Protein AF-A0A511QCY8-F1 (afdb_monomer)

InterPro domains:
  IPR000620 EamA domain [PF00892] (11-144)
  IPR037185 Multidrug transporter EmrE superfamily [SSF103481] (46-148)
  IPR050638 Amino Acid and Vitamin Transporters [PTHR32322] (17-144)

Organism: NCBI:txid1219064

pLDDT: mean 83.6, std 11.9, range [34.78, 96.88]

Structure (mmCIF, N/CA/C/O backbone):
data_AF-A0A511QCY8-F1
#
_entry.id   AF-A0A511QCY8-F1
#
loop_
_atom_site.group_PDB
_atom_site.id
_atom_site.type_symbol
_atom_site.label_atom_id
_atom_site.label_alt_id
_atom_site.label_comp_id
_atom_site.label_asym_id
_atom_site.label_entity_id
_atom_site.label_seq_id
_atom_site.pdbx_PDB_ins_code
_atom_site.Cartn_x
_atom_site.Cartn_y
_atom_site.Cartn_z
_atom_site.occupancy
_atom_site.B_iso_or_equiv
_atom_site.auth_seq_id
_atom_site.auth_comp_id
_atom_site.auth_asym_id
_atom_site.auth_atom_id
_atom_site.pdbx_PDB_model_num
ATOM 1 N N . MET A 1 1 ? 18.782 -10.729 -6.529 1.00 34.78 1 MET A N 1
ATOM 2 C CA . MET A 1 1 ? 18.493 -9.285 -6.360 1.00 34.78 1 MET A CA 1
ATOM 3 C C . MET A 1 1 ? 19.403 -8.678 -5.293 1.00 34.78 1 MET A C 1
ATOM 5 O O . MET A 1 1 ? 19.320 -9.094 -4.144 1.00 34.78 1 MET A O 1
ATOM 9 N N . LYS A 1 2 ? 20.276 -7.719 -5.637 1.00 35.69 2 LYS A N 1
ATOM 10 C CA . LYS A 1 2 ? 20.914 -6.843 -4.636 1.00 35.69 2 LYS A CA 1
ATOM 11 C C . LYS A 1 2 ? 19.905 -5.747 -4.274 1.00 35.69 2 LYS A C 1
ATOM 13 O O . LYS A 1 2 ? 19.825 -4.739 -4.964 1.00 35.69 2 LYS A O 1
ATOM 18 N N . LEU A 1 3 ? 19.103 -5.964 -3.232 1.00 43.47 3 LEU A N 1
ATOM 19 C CA . LEU A 1 3 ? 18.315 -4.896 -2.611 1.00 43.47 3 LEU A CA 1
ATOM 20 C C . LEU A 1 3 ? 19.270 -4.004 -1.802 1.00 43.47 3 LEU A C 1
ATOM 22 O O . LEU A 1 3 ? 19.439 -4.195 -0.603 1.00 43.47 3 LEU A O 1
ATOM 26 N N . GLY A 1 4 ? 19.965 -3.081 -2.464 1.00 50.56 4 GLY A N 1
ATOM 27 C CA . GLY A 1 4 ? 20.862 -2.148 -1.785 1.00 50.56 4 GLY A CA 1
ATOM 28 C C . GLY A 1 4 ? 21.384 -1.074 -2.727 1.00 50.56 4 GLY A C 1
ATOM 29 O O . GLY A 1 4 ? 22.266 -1.348 -3.536 1.00 50.56 4 GLY A O 1
ATOM 30 N N . GLY A 1 5 ? 20.824 0.134 -2.624 1.00 62.09 5 GLY A N 1
ATOM 31 C CA . GLY A 1 5 ? 21.392 1.338 -3.234 1.00 62.09 5 GLY A CA 1
ATOM 32 C C . GLY A 1 5 ? 22.543 1.898 -2.393 1.00 62.09 5 GLY A C 1
ATOM 33 O O . GLY A 1 5 ? 22.677 1.558 -1.217 1.00 62.09 5 GLY A O 1
ATOM 34 N N . GLU A 1 6 ? 23.351 2.783 -2.979 1.00 68.69 6 GLU A N 1
ATOM 35 C CA . GLU A 1 6 ? 24.560 3.350 -2.351 1.00 68.69 6 GLU A CA 1
ATOM 36 C C . GLU A 1 6 ? 24.292 4.073 -1.015 1.00 68.69 6 GLU A C 1
ATOM 38 O O . GLU A 1 6 ? 25.179 4.155 -0.171 1.00 68.69 6 GLU A O 1
ATOM 43 N N . ASN A 1 7 ? 23.054 4.524 -0.770 1.00 81.06 7 ASN A N 1
ATOM 44 C CA . ASN A 1 7 ? 22.672 5.303 0.412 1.00 81.06 7 ASN A CA 1
ATOM 45 C C . ASN A 1 7 ? 21.650 4.579 1.306 1.00 81.06 7 ASN A C 1
ATOM 47 O O .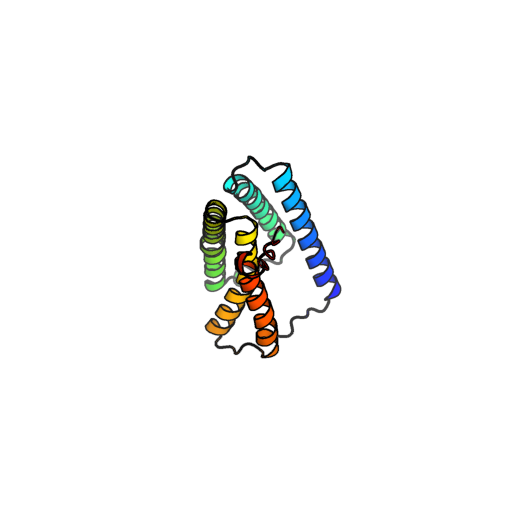 ASN A 1 7 ? 20.533 5.056 1.519 1.00 81.06 7 ASN A O 1
ATOM 51 N N . TYR A 1 8 ? 22.038 3.431 1.869 1.00 84.75 8 TYR A N 1
ATOM 52 C CA . TYR A 1 8 ? 21.193 2.640 2.780 1.00 84.75 8 TYR A CA 1
ATOM 53 C C . TYR A 1 8 ? 20.644 3.456 3.964 1.00 84.75 8 TYR A C 1
ATOM 55 O O . TYR A 1 8 ? 19.483 3.307 4.352 1.00 84.75 8 TYR A O 1
ATOM 63 N N . LEU A 1 9 ? 21.463 4.353 4.522 1.00 88.06 9 LEU A N 1
ATOM 64 C CA . LEU A 1 9 ? 21.072 5.195 5.652 1.00 88.06 9 LEU A CA 1
ATOM 65 C C . LEU A 1 9 ? 19.961 6.180 5.269 1.00 88.06 9 LEU A C 1
ATOM 67 O O . LEU A 1 9 ? 18.992 6.314 6.011 1.00 88.06 9 LEU A O 1
ATOM 71 N N . LEU A 1 10 ? 20.057 6.804 4.089 1.00 90.12 10 LEU A N 1
ATOM 72 C CA . LEU A 1 10 ? 19.020 7.702 3.587 1.00 90.12 10 LEU A CA 1
ATOM 73 C C . LEU A 1 10 ? 17.709 6.943 3.365 1.00 90.12 10 LEU A C 1
ATOM 75 O O . LEU A 1 10 ? 16.679 7.369 3.873 1.00 90.12 10 LEU A O 1
ATOM 79 N N . GLY A 1 11 ? 17.756 5.780 2.706 1.00 89.56 11 GLY A N 1
ATOM 80 C CA . GLY A 1 11 ? 16.568 4.944 2.504 1.00 89.56 11 GLY A CA 1
ATOM 81 C C . GLY A 1 11 ? 15.915 4.510 3.821 1.00 89.56 11 GLY A C 1
ATOM 82 O O . GLY A 1 11 ? 14.695 4.580 3.963 1.00 89.56 11 GLY A O 1
ATOM 83 N N . THR A 1 12 ? 16.724 4.136 4.817 1.00 90.69 12 THR A N 1
ATOM 84 C CA . THR A 1 12 ? 16.236 3.751 6.152 1.00 90.69 12 THR A CA 1
ATOM 85 C C . THR A 1 12 ? 15.573 4.928 6.871 1.00 90.69 12 THR A C 1
ATOM 87 O O . THR A 1 12 ? 14.486 4.775 7.430 1.00 90.69 12 THR A O 1
ATOM 90 N N . LEU A 1 13 ? 16.187 6.116 6.831 1.00 94.00 13 LEU A N 1
ATOM 91 C CA . LEU A 1 13 ? 15.616 7.330 7.421 1.00 94.00 13 LEU A CA 1
ATOM 92 C C . LEU A 1 13 ? 14.324 7.754 6.714 1.00 94.00 13 LEU A C 1
ATOM 94 O O . LEU A 1 13 ? 13.352 8.094 7.387 1.00 94.00 13 LEU A O 1
ATOM 98 N N . SER A 1 14 ? 14.278 7.678 5.382 1.00 93.50 14 SER A N 1
ATOM 99 C CA . SER A 1 14 ? 13.074 7.962 4.597 1.00 93.50 14 SER A CA 1
ATOM 100 C C . SER A 1 14 ? 11.932 7.004 4.937 1.00 93.50 14 SER A C 1
ATOM 102 O O . SER A 1 14 ? 10.800 7.452 5.110 1.00 93.50 14 SER A O 1
ATOM 104 N N . LEU A 1 15 ? 12.214 5.705 5.103 1.00 91.75 15 LEU A N 1
ATOM 105 C CA . LEU A 1 15 ? 11.212 4.725 5.530 1.00 91.75 15 LEU A CA 1
ATOM 106 C C . LEU A 1 15 ? 10.692 5.042 6.942 1.00 91.75 15 LEU A C 1
ATOM 108 O O . LEU A 1 15 ? 9.484 5.037 7.172 1.00 91.75 15 LEU A O 1
ATOM 112 N N . GLY A 1 16 ? 11.594 5.364 7.875 1.00 95.06 16 GLY A N 1
ATOM 113 C CA . GLY A 1 16 ? 11.225 5.782 9.227 1.00 95.06 16 GLY A CA 1
ATOM 114 C C . GLY A 1 16 ? 10.323 7.018 9.220 1.00 95.06 16 GLY A C 1
ATOM 115 O O . GLY A 1 16 ? 9.280 7.025 9.873 1.00 95.06 16 GLY A O 1
ATOM 116 N N . LEU A 1 17 ? 10.673 8.031 8.422 1.00 96.00 17 LEU A N 1
ATOM 117 C CA . LEU A 1 17 ? 9.865 9.237 8.254 1.00 96.00 17 LEU A CA 1
ATOM 118 C C . LEU A 1 17 ? 8.484 8.922 7.661 1.00 96.00 17 LEU A C 1
ATOM 120 O O . LEU A 1 17 ? 7.482 9.421 8.169 1.00 96.00 17 LEU A O 1
ATOM 124 N N . ALA A 1 18 ? 8.410 8.052 6.651 1.00 93.62 18 ALA A N 1
ATOM 125 C CA . ALA A 1 18 ? 7.143 7.631 6.058 1.00 93.62 18 ALA A CA 1
ATOM 126 C C . ALA A 1 18 ? 6.219 6.954 7.088 1.00 93.62 18 ALA A C 1
ATOM 128 O O . ALA A 1 18 ? 5.031 7.275 7.160 1.00 93.62 18 ALA A O 1
ATOM 129 N N . VAL A 1 19 ? 6.762 6.074 7.939 1.00 92.50 19 VAL A N 1
ATOM 130 C CA . VAL A 1 19 ? 5.996 5.417 9.014 1.00 92.50 19 VAL A CA 1
ATOM 131 C C . VAL A 1 19 ? 5.516 6.429 10.059 1.00 92.50 19 VAL A C 1
ATOM 133 O O . VAL A 1 19 ? 4.370 6.348 10.505 1.00 92.50 19 VAL A O 1
ATOM 136 N N . LEU A 1 20 ? 6.348 7.412 10.422 1.00 94.50 20 LEU A N 1
ATOM 137 C CA . LEU A 1 20 ? 5.955 8.485 11.340 1.00 94.50 20 LEU A CA 1
ATOM 138 C C . LEU A 1 20 ? 4.816 9.334 10.763 1.00 94.50 20 LEU A C 1
ATOM 140 O O . LEU A 1 20 ? 3.816 9.552 11.447 1.00 94.50 20 LEU A O 1
ATOM 144 N N . MET A 1 21 ? 4.931 9.756 9.501 1.00 94.19 21 MET A N 1
ATOM 145 C CA . MET A 1 21 ? 3.880 10.507 8.806 1.00 94.19 21 MET A CA 1
ATOM 146 C C . MET A 1 21 ? 2.569 9.715 8.765 1.00 94.19 21 MET A C 1
ATOM 148 O O . MET A 1 21 ? 1.509 10.258 9.082 1.00 94.19 21 MET A O 1
ATOM 152 N N . HIS A 1 22 ? 2.640 8.420 8.442 1.00 88.31 22 HIS A N 1
ATOM 153 C CA . HIS A 1 22 ? 1.468 7.549 8.400 1.00 88.31 22 HIS A CA 1
ATOM 154 C C . HIS A 1 22 ? 0.805 7.398 9.778 1.00 88.31 22 HIS A C 1
ATOM 156 O O . HIS A 1 22 ? -0.415 7.519 9.897 1.00 88.31 22 HIS A O 1
ATOM 162 N N . SER A 1 23 ? 1.603 7.201 10.831 1.00 87.31 23 SER A N 1
ATOM 163 C CA . SER A 1 23 ? 1.119 7.076 12.211 1.00 87.31 23 SER A CA 1
ATOM 164 C C . SER A 1 23 ? 0.405 8.345 12.694 1.00 87.31 23 SER A C 1
ATOM 166 O O . SER A 1 23 ? -0.721 8.274 13.192 1.00 87.31 23 SER A O 1
ATOM 168 N N . VAL A 1 24 ? 1.011 9.522 12.482 1.00 91.81 24 VAL A N 1
ATOM 169 C CA . VAL A 1 24 ? 0.406 10.816 12.845 1.00 91.81 24 VAL A CA 1
ATOM 170 C C . VAL A 1 24 ? -0.919 11.019 12.115 1.00 91.81 24 VAL A C 1
ATOM 172 O O . VAL A 1 24 ? -1.919 11.378 12.742 1.00 91.81 24 VAL A O 1
ATOM 175 N N . MET A 1 25 ? -0.952 10.735 10.809 1.00 87.62 25 MET A N 1
ATOM 176 C CA . MET A 1 25 ? -2.170 10.875 10.017 1.00 87.62 25 MET A CA 1
ATOM 177 C C . MET A 1 25 ? -3.285 9.961 10.535 1.00 87.62 25 MET A C 1
ATOM 179 O O . MET A 1 25 ? -4.422 10.407 10.675 1.00 87.62 25 MET A O 1
ATOM 183 N N . TYR A 1 26 ? -2.972 8.711 10.888 1.00 81.75 26 TYR A N 1
ATOM 184 C CA . TYR A 1 26 ? -3.965 7.767 11.404 1.00 81.75 26 TYR A CA 1
ATOM 185 C C . TYR A 1 26 ? -4.610 8.255 12.710 1.00 81.75 26 TYR A C 1
ATOM 187 O O . TYR A 1 26 ? -5.835 8.215 12.858 1.00 81.75 26 TYR A O 1
ATOM 195 N N . VAL A 1 27 ? -3.804 8.796 13.631 1.00 85.81 27 VAL A N 1
ATOM 196 C CA . VAL A 1 27 ? -4.303 9.401 14.877 1.00 85.81 27 VAL A CA 1
ATOM 197 C C . VAL A 1 27 ? -5.188 10.616 14.582 1.00 85.81 27 VAL A C 1
ATOM 199 O O . VAL A 1 27 ? -6.234 10.781 15.210 1.00 85.81 27 VAL A O 1
ATOM 202 N N . PHE A 1 28 ? -4.811 11.459 13.617 1.00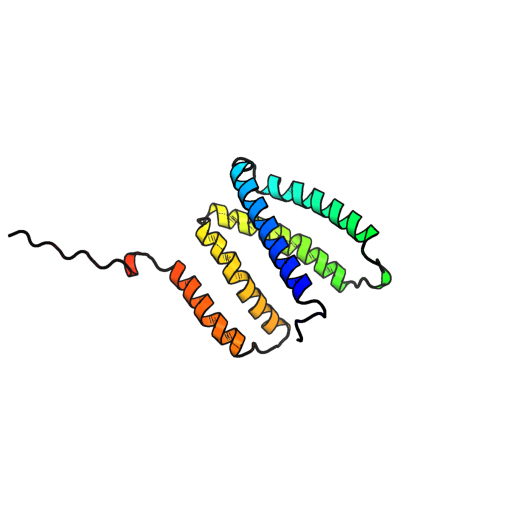 87.38 28 PHE A N 1
ATOM 203 C CA . PHE A 1 28 ? -5.596 12.639 13.243 1.00 87.38 28 PHE A CA 1
ATOM 204 C C . PHE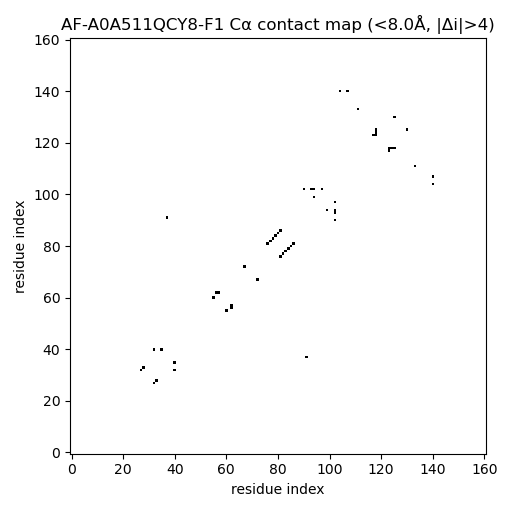 A 1 28 ? -6.929 12.272 12.595 1.00 87.38 28 PHE A C 1
ATOM 206 O O . PHE A 1 28 ? -7.951 12.834 12.984 1.00 87.38 28 PHE A O 1
ATOM 213 N N . VAL A 1 29 ? -6.951 11.295 11.685 1.00 83.00 29 VAL A N 1
ATOM 214 C CA . VAL A 1 29 ? -8.202 10.779 11.107 1.00 83.00 29 VAL A CA 1
ATOM 215 C C . VAL A 1 29 ? -9.115 10.253 12.212 1.00 83.00 29 VAL A C 1
ATOM 217 O O . VAL A 1 29 ? -10.293 10.605 12.252 1.00 83.00 29 VAL A O 1
ATOM 220 N N . GLN A 1 30 ? -8.578 9.482 13.161 1.00 79.62 30 GLN A N 1
ATOM 221 C CA . GLN A 1 30 ? -9.374 8.962 14.272 1.00 79.62 30 GLN A CA 1
ATOM 222 C C . GLN A 1 30 ? -9.898 10.072 15.200 1.00 79.62 30 GLN A C 1
ATOM 224 O O . GLN A 1 30 ? -11.007 9.957 15.723 1.00 79.62 30 GLN A O 1
ATOM 229 N N . LYS A 1 31 ? -9.116 11.137 15.411 1.00 85.50 31 LYS A N 1
ATOM 230 C CA . LYS A 1 31 ? -9.462 12.247 16.308 1.00 85.50 31 LYS A CA 1
ATOM 231 C C . LYS A 1 31 ? -10.450 13.239 15.691 1.00 85.50 31 LYS A C 1
ATOM 233 O O . LYS A 1 31 ? -11.343 13.698 16.395 1.00 85.50 31 LYS A O 1
ATOM 238 N N . PHE A 1 32 ? -10.279 13.587 14.418 1.00 86.62 32 PHE A N 1
ATOM 239 C CA . PHE A 1 32 ? -10.997 14.694 13.772 1.00 86.62 32 PHE A CA 1
ATOM 240 C C . PHE A 1 32 ? -12.005 14.250 12.709 1.00 86.62 32 PHE A C 1
ATOM 242 O O . PHE A 1 32 ? -12.929 14.997 12.407 1.00 86.62 32 PHE A O 1
ATOM 249 N N . CYS A 1 33 ? -11.858 13.051 12.142 1.00 80.94 33 CYS A N 1
ATOM 250 C CA . CYS A 1 33 ? -12.670 12.581 11.015 1.00 80.94 33 CYS A CA 1
ATOM 251 C C . CYS A 1 33 ? -13.531 11.361 11.365 1.00 80.94 33 CYS A C 1
ATOM 253 O O . CYS A 1 33 ? -13.993 10.667 10.465 1.00 80.94 33 CYS A O 1
ATOM 255 N N . LYS A 1 34 ? -13.765 11.100 12.658 1.00 76.25 34 LYS A N 1
ATOM 256 C CA . LYS A 1 34 ? -14.500 9.916 13.132 1.00 76.25 34 LYS A CA 1
ATOM 257 C C . LYS A 1 34 ? -15.898 9.780 12.514 1.00 76.25 34 LYS A C 1
ATOM 259 O O . LYS A 1 34 ? -16.318 8.663 12.228 1.00 76.25 34 LYS A O 1
ATOM 264 N N . ASP A 1 35 ? -16.575 10.903 12.288 1.00 83.00 35 ASP A N 1
ATOM 265 C CA . ASP A 1 35 ? -17.944 10.946 11.757 1.00 83.00 35 ASP A CA 1
ATOM 266 C C . ASP A 1 35 ? -17.995 11.220 10.241 1.00 83.00 35 ASP A C 1
ATOM 268 O O . ASP A 1 35 ? -19.070 11.276 9.644 1.00 83.00 35 ASP A O 1
ATOM 272 N N . VAL A 1 36 ? -16.836 11.392 9.593 1.00 83.31 36 VAL A N 1
ATOM 273 C CA . VAL A 1 36 ? -16.754 11.638 8.149 1.00 83.31 36 VAL A CA 1
ATOM 274 C C . VAL A 1 36 ? -16.769 10.298 7.411 1.00 83.31 36 VAL A C 1
ATOM 276 O O . VAL A 1 36 ? -16.003 9.398 7.766 1.00 83.31 36 VAL A O 1
ATOM 279 N N . PRO A 1 37 ? -17.580 10.145 6.346 1.00 80.88 37 PRO A N 1
ATOM 280 C CA . PRO A 1 37 ? -17.571 8.931 5.547 1.00 80.88 37 PRO A CA 1
ATOM 281 C C . PRO A 1 37 ? -16.169 8.590 5.041 1.00 80.88 37 PRO A C 1
ATOM 283 O O . PRO A 1 37 ? -15.442 9.441 4.524 1.00 80.88 37 PRO A O 1
ATOM 286 N N . VAL A 1 38 ? -15.822 7.308 5.141 1.00 73.12 38 VAL A N 1
ATOM 287 C CA . VAL A 1 38 ? -14.482 6.794 4.833 1.00 73.12 38 VAL A CA 1
ATOM 288 C C . VAL A 1 38 ? -14.062 7.051 3.390 1.00 73.12 38 VAL A C 1
ATOM 290 O O . VAL A 1 38 ? -12.896 7.320 3.099 1.00 73.12 38 VAL A O 1
ATOM 293 N N . LEU A 1 39 ? -15.034 7.031 2.480 1.00 77.31 39 LEU A N 1
ATOM 294 C CA . LEU A 1 39 ? -14.814 7.360 1.080 1.00 77.31 39 LEU A CA 1
ATOM 295 C C . LEU A 1 39 ? -14.447 8.838 0.898 1.00 77.31 39 LEU A C 1
ATOM 297 O O . LEU A 1 39 ? -13.552 9.140 0.122 1.00 77.31 39 LEU A O 1
ATOM 301 N N . THR A 1 40 ? -15.075 9.750 1.641 1.00 84.06 40 THR A N 1
ATOM 302 C CA . THR A 1 40 ? -14.845 11.195 1.513 1.00 84.06 40 THR A CA 1
ATOM 303 C C . THR A 1 40 ? -13.466 11.594 2.025 1.00 84.06 40 THR A C 1
ATOM 305 O O . THR A 1 40 ? -12.737 12.292 1.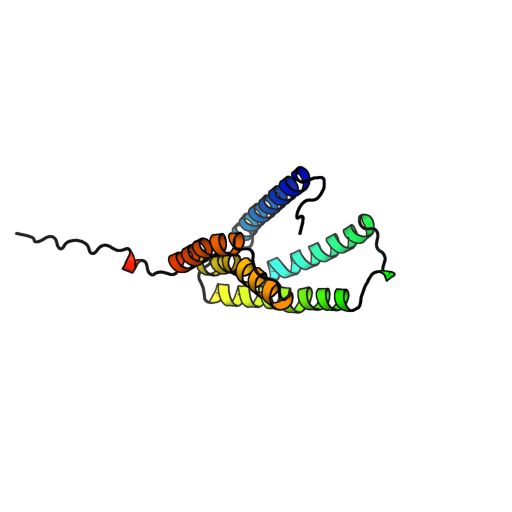317 1.00 84.06 40 THR A O 1
ATOM 308 N N . TYR A 1 41 ? -13.077 11.128 3.220 1.00 81.31 41 TYR A N 1
ATOM 309 C CA . TYR A 1 41 ? -11.770 11.483 3.783 1.00 81.31 41 TYR A CA 1
ATOM 310 C C . TYR A 1 41 ? -10.597 10.775 3.083 1.00 81.31 41 TYR A C 1
ATOM 312 O O . TYR A 1 41 ? -9.462 11.192 3.272 1.00 81.31 41 TYR A O 1
ATOM 320 N N . ASN A 1 42 ? -10.835 9.747 2.259 1.00 84.00 42 ASN A N 1
ATOM 321 C CA . ASN A 1 42 ? -9.800 9.179 1.387 1.00 84.00 42 ASN A CA 1
ATOM 322 C C . ASN A 1 42 ? -9.814 9.810 -0.011 1.00 84.00 42 ASN A C 1
ATOM 324 O O . ASN A 1 42 ? -8.775 10.251 -0.485 1.00 84.00 42 ASN A O 1
ATOM 328 N N . ALA A 1 43 ? -10.972 9.908 -0.671 1.00 87.00 43 ALA A N 1
ATOM 329 C CA . ALA A 1 43 ? -11.051 10.336 -2.068 1.00 87.00 43 ALA A CA 1
ATOM 330 C C . ALA A 1 43 ? -10.587 11.784 -2.279 1.00 87.00 43 ALA A C 1
ATOM 332 O O . ALA A 1 43 ? -9.794 12.036 -3.185 1.00 87.00 43 ALA A O 1
ATOM 333 N N . ILE A 1 44 ? -11.036 12.727 -1.439 1.00 89.38 44 ILE A N 1
ATOM 334 C CA . ILE A 1 44 ? -10.669 14.143 -1.596 1.00 89.38 44 ILE A CA 1
ATOM 335 C C . ILE A 1 44 ? -9.171 14.352 -1.322 1.00 89.38 44 ILE A C 1
ATOM 337 O O . ILE A 1 44 ? -8.494 14.910 -2.190 1.00 89.38 44 ILE A O 1
ATOM 341 N N . PRO A 1 45 ? -8.599 13.882 -0.192 1.00 90.00 45 PRO A N 1
ATOM 342 C CA . PRO A 1 45 ? -7.165 14.024 0.040 1.00 90.00 45 PRO A CA 1
ATOM 343 C C . PRO A 1 45 ? -6.309 13.286 -0.987 1.00 90.00 45 PRO A C 1
ATOM 345 O O . PRO A 1 45 ? -5.294 13.834 -1.402 1.00 90.00 45 PRO A O 1
ATOM 348 N N . CYS A 1 46 ? -6.719 12.100 -1.455 1.00 90.44 46 CYS A N 1
ATOM 349 C CA . CYS A 1 46 ? -6.014 11.403 -2.533 1.00 90.44 46 CYS A CA 1
ATOM 350 C C . CYS A 1 46 ? -6.035 12.197 -3.843 1.00 90.44 46 CYS A C 1
ATOM 352 O O . CYS A 1 46 ? -5.010 12.266 -4.516 1.00 90.44 46 CYS A O 1
ATOM 354 N N . PHE A 1 47 ? -7.155 12.837 -4.194 1.00 92.38 47 PHE A N 1
ATOM 355 C CA . PHE A 1 47 ? -7.224 13.697 -5.375 1.00 92.38 47 PHE A CA 1
ATOM 356 C C . PHE A 1 47 ? -6.278 14.898 -5.250 1.00 92.38 47 PHE A C 1
ATOM 358 O O . PHE A 1 47 ? -5.466 15.138 -6.142 1.00 92.38 47 PHE A O 1
ATOM 365 N N . ILE A 1 48 ? -6.301 15.595 -4.110 1.00 95.06 48 ILE A N 1
ATOM 366 C CA . ILE A 1 48 ? -5.384 16.714 -3.846 1.00 95.06 48 ILE A CA 1
ATOM 367 C C . ILE A 1 48 ? -3.925 16.239 -3.901 1.00 95.06 48 ILE A C 1
ATOM 369 O O . ILE A 1 48 ? -3.104 16.856 -4.575 1.00 95.06 48 ILE A O 1
ATOM 373 N N . ALA A 1 49 ? -3.605 15.117 -3.252 1.00 94.12 49 ALA A N 1
ATOM 374 C CA . ALA A 1 49 ? -2.269 14.531 -3.280 1.00 94.12 49 ALA A CA 1
ATOM 375 C C . ALA A 1 49 ? -1.834 14.166 -4.705 1.00 94.12 49 ALA A C 1
ATOM 377 O O . ALA A 1 49 ? -0.688 14.416 -5.059 1.00 94.12 49 ALA A O 1
ATOM 378 N N . SER A 1 50 ? -2.738 13.643 -5.541 1.00 94.06 50 SER A N 1
ATOM 379 C CA . SER A 1 50 ? -2.431 13.314 -6.937 1.00 94.06 50 SER A CA 1
ATOM 380 C C . SER A 1 50 ? -2.065 14.550 -7.762 1.00 94.06 50 SER A C 1
ATOM 382 O O . SER A 1 50 ? -1.100 14.501 -8.516 1.00 94.06 50 SER A O 1
ATOM 384 N N . LEU A 1 51 ? -2.751 15.682 -7.556 1.00 96.88 51 LEU A N 1
ATOM 385 C CA . LEU A 1 51 ? -2.415 16.949 -8.213 1.00 96.88 51 LEU A CA 1
ATOM 386 C C . LEU A 1 51 ? -1.058 17.485 -7.748 1.00 96.88 51 LEU A C 1
ATOM 388 O O . LEU A 1 51 ? -0.261 17.938 -8.566 1.00 96.88 51 LEU A O 1
ATOM 392 N N . LEU A 1 52 ? -0.783 17.409 -6.442 1.00 96.56 52 LEU A N 1
ATOM 393 C CA . LEU A 1 52 ? 0.496 17.837 -5.876 1.00 96.56 52 LEU A CA 1
ATOM 394 C C . LEU A 1 52 ? 1.653 16.966 -6.374 1.00 96.56 52 LEU A C 1
ATOM 396 O O . LEU A 1 52 ? 2.684 17.501 -6.764 1.00 96.56 52 LEU A O 1
ATOM 400 N N . LEU A 1 53 ? 1.479 15.642 -6.394 1.00 94.38 53 LEU A N 1
ATOM 401 C CA . LEU A 1 53 ? 2.481 14.707 -6.907 1.00 94.38 53 LEU A CA 1
ATOM 402 C C . LEU A 1 53 ? 2.700 14.885 -8.410 1.00 94.38 53 LEU A C 1
ATOM 404 O O . LEU A 1 53 ? 3.844 14.868 -8.848 1.00 94.38 53 LEU A O 1
ATOM 408 N N . PHE A 1 54 ? 1.639 15.115 -9.186 1.00 94.00 54 PHE A N 1
ATOM 409 C CA . PHE A 1 54 ? 1.752 15.402 -10.615 1.00 94.00 54 PHE A CA 1
ATOM 410 C C . PHE A 1 54 ? 2.536 16.696 -10.871 1.00 94.00 54 PHE A C 1
ATOM 412 O O . PHE A 1 54 ? 3.453 16.712 -11.689 1.00 94.00 54 PHE A O 1
ATOM 419 N N . ALA A 1 55 ? 2.234 17.764 -10.123 1.00 95.38 55 ALA A N 1
ATOM 420 C CA . ALA A 1 55 ? 2.985 19.013 -10.205 1.00 95.38 55 ALA A CA 1
ATOM 421 C C . ALA A 1 55 ? 4.456 18.814 -9.806 1.00 95.38 55 ALA A C 1
ATOM 423 O O . ALA A 1 55 ? 5.347 19.241 -10.532 1.00 95.38 55 ALA A O 1
ATOM 424 N N . LEU A 1 56 ? 4.718 18.133 -8.684 1.00 95.44 56 LEU A N 1
ATOM 425 C CA . LEU A 1 56 ? 6.074 17.858 -8.204 1.00 95.44 56 LEU A CA 1
ATOM 426 C C . LEU A 1 56 ? 6.878 16.999 -9.186 1.00 95.44 56 LEU A C 1
ATOM 428 O O . LEU A 1 56 ? 8.030 17.330 -9.441 1.00 95.44 56 LEU A O 1
ATOM 432 N N . SER A 1 57 ? 6.285 15.957 -9.774 1.00 92.38 57 SER A N 1
ATOM 433 C CA . SER A 1 57 ? 6.940 15.132 -10.800 1.00 92.38 57 SER A CA 1
ATOM 434 C C . SER A 1 57 ? 7.400 15.995 -11.981 1.00 92.38 57 SER A C 1
ATOM 436 O O . SER A 1 57 ? 8.555 15.904 -12.384 1.00 92.38 57 SER A O 1
ATOM 438 N N . GLY A 1 58 ? 6.578 16.955 -12.424 1.00 91.00 58 GLY A N 1
ATOM 439 C CA . GLY A 1 58 ? 6.955 17.924 -13.460 1.00 91.00 58 GLY A CA 1
ATOM 440 C C . GLY A 1 58 ? 8.161 18.814 -13.132 1.00 91.00 58 GLY A C 1
ATOM 441 O O . GLY A 1 58 ? 8.831 19.279 -14.052 1.00 91.00 58 GLY A O 1
ATOM 442 N N . PHE A 1 59 ? 8.450 19.062 -11.849 1.00 93.88 59 PHE A N 1
ATOM 443 C CA . PHE A 1 59 ? 9.581 19.898 -11.420 1.00 93.88 59 PHE A CA 1
ATOM 444 C C . PHE A 1 59 ? 10.823 19.101 -11.007 1.00 93.88 59 PHE A C 1
ATOM 446 O O . PHE A 1 59 ? 11.936 19.605 -11.150 1.00 93.88 59 PHE A O 1
ATOM 453 N N . LEU A 1 60 ? 10.646 17.906 -10.438 1.00 94.19 60 LEU A N 1
ATOM 454 C CA . LEU A 1 60 ? 11.725 17.123 -9.829 1.00 94.19 60 LEU A CA 1
ATOM 455 C C . LEU A 1 60 ? 12.226 15.975 -10.707 1.00 94.19 60 LEU A C 1
ATOM 457 O O . LEU A 1 60 ? 13.385 15.585 -10.567 1.00 94.19 60 LEU A O 1
ATOM 461 N N . GLU A 1 61 ? 11.384 15.417 -11.576 1.00 91.94 61 GLU A N 1
ATOM 462 C CA . GLU A 1 61 ? 11.726 14.232 -12.359 1.00 91.94 61 GLU A CA 1
ATOM 463 C C . GLU A 1 61 ? 12.065 14.601 -13.814 1.00 91.94 61 GLU A C 1
ATOM 465 O O . GLU A 1 61 ? 11.377 15.417 -14.432 1.00 91.94 61 GLU A O 1
ATOM 470 N N . PRO A 1 62 ? 13.113 14.001 -14.409 1.00 87.94 62 PRO A N 1
ATOM 471 C CA . PRO A 1 62 ? 13.368 14.123 -15.838 1.00 87.94 62 PRO A CA 1
ATOM 472 C C . PRO A 1 62 ? 12.348 13.274 -16.611 1.00 87.94 62 PRO A C 1
ATOM 474 O O . PRO A 1 62 ? 12.506 12.062 -16.751 1.00 87.94 62 PRO A O 1
ATOM 477 N N . ILE A 1 63 ? 11.281 13.907 -17.100 1.00 88.12 63 ILE A N 1
ATOM 478 C CA . ILE A 1 63 ? 10.212 13.221 -17.836 1.00 88.12 63 ILE A CA 1
ATOM 479 C C . ILE A 1 63 ? 10.658 12.957 -19.279 1.00 88.12 63 ILE A C 1
ATOM 481 O O . ILE A 1 63 ? 10.760 13.882 -20.084 1.00 88.12 63 ILE A O 1
ATOM 485 N N . ASP A 1 64 ? 10.850 11.684 -19.622 1.00 90.19 64 ASP A N 1
ATOM 486 C CA . ASP A 1 64 ? 11.005 11.227 -21.005 1.00 90.19 64 ASP A CA 1
ATOM 487 C C . ASP A 1 64 ? 9.761 10.449 -21.447 1.00 90.19 64 ASP A C 1
ATOM 489 O O . ASP A 1 64 ? 9.602 9.265 -21.149 1.00 90.19 64 ASP A O 1
ATOM 493 N N . ILE A 1 65 ? 8.871 11.116 -22.182 1.00 87.12 65 ILE A N 1
ATOM 494 C CA . ILE A 1 65 ? 7.612 10.525 -22.659 1.00 87.12 65 ILE A CA 1
ATOM 495 C C . ILE A 1 65 ? 7.877 9.369 -23.640 1.00 87.12 65 ILE A C 1
ATOM 497 O O . ILE A 1 65 ? 7.072 8.443 -23.724 1.00 87.12 65 ILE A O 1
ATOM 501 N N . ALA A 1 66 ? 9.010 9.372 -24.353 1.00 90.56 66 ALA A N 1
ATOM 502 C CA . ALA A 1 66 ? 9.346 8.301 -25.290 1.00 90.56 66 ALA A CA 1
ATOM 503 C C . ALA A 1 66 ? 9.666 6.975 -24.578 1.00 90.56 66 ALA A C 1
ATOM 505 O O . ALA A 1 66 ? 9.568 5.912 -25.190 1.00 90.56 66 ALA A O 1
ATOM 506 N N . SER A 1 67 ? 9.999 7.025 -23.285 1.00 91.62 67 SER A N 1
ATOM 507 C CA . SER A 1 67 ? 10.241 5.837 -22.463 1.00 91.62 67 SER A CA 1
ATOM 508 C C . SER A 1 67 ? 8.960 5.107 -22.036 1.00 91.62 67 SER A C 1
ATOM 510 O O . SER A 1 67 ? 9.028 3.985 -21.530 1.00 91.62 67 SER A O 1
ATOM 512 N N . PHE A 1 68 ? 7.782 5.710 -22.236 1.00 92.69 68 PHE A N 1
ATOM 513 C CA . PHE A 1 68 ? 6.520 5.136 -21.776 1.00 92.69 68 PHE A CA 1
ATOM 514 C C . PHE A 1 68 ? 6.090 3.990 -22.691 1.00 92.69 68 PHE A C 1
ATOM 516 O O . PHE A 1 68 ? 5.742 4.183 -23.856 1.00 92.69 68 PHE A O 1
ATOM 523 N N . THR A 1 69 ? 6.067 2.777 -22.143 1.00 95.38 69 THR A N 1
ATOM 524 C CA . THR A 1 69 ? 5.591 1.591 -22.860 1.00 95.38 69 THR A CA 1
ATOM 525 C C . THR A 1 69 ? 4.093 1.400 -22.655 1.00 95.38 69 THR A C 1
ATOM 527 O O . THR A 1 69 ? 3.541 1.767 -21.614 1.00 95.38 69 THR A O 1
ATOM 530 N N . SER A 1 70 ? 3.419 0.761 -23.611 1.00 94.88 70 SER A N 1
ATOM 531 C CA . SER A 1 70 ? 2.009 0.378 -23.465 1.00 94.88 70 SER A CA 1
ATOM 532 C C . SER A 1 70 ? 1.775 -0.464 -22.206 1.00 94.88 70 SER A C 1
ATOM 534 O O . SER A 1 70 ? 0.813 -0.224 -21.481 1.00 94.88 70 SER A O 1
ATOM 536 N N . GLU A 1 71 ? 2.686 -1.390 -21.897 1.00 94.88 71 GLU A N 1
ATOM 537 C CA . GLU A 1 71 ? 2.648 -2.209 -20.681 1.00 94.88 71 GLU A CA 1
ATOM 538 C C . GLU A 1 71 ? 2.658 -1.363 -19.404 1.00 94.88 71 GLU A C 1
ATOM 540 O O . GLU A 1 71 ? 1.827 -1.585 -18.524 1.00 94.88 71 GLU A O 1
ATOM 545 N N . SER A 1 72 ? 3.535 -0.355 -19.316 1.00 93.81 72 SER A N 1
ATOM 546 C CA . SER A 1 72 ? 3.589 0.544 -18.155 1.00 93.81 72 SER A CA 1
ATOM 547 C C . SER A 1 72 ? 2.292 1.338 -17.976 1.00 93.81 72 SER A C 1
ATOM 549 O O . SER A 1 72 ? 1.789 1.455 -16.858 1.00 93.81 72 SER A O 1
ATOM 551 N N . VAL A 1 73 ? 1.685 1.803 -19.073 1.00 94.31 73 VAL A N 1
ATOM 552 C CA . VAL A 1 73 ? 0.411 2.532 -19.031 1.00 94.31 73 VAL A CA 1
ATOM 553 C C . VAL A 1 73 ? -0.718 1.614 -18.562 1.00 94.31 73 VAL A C 1
ATOM 555 O O . VAL A 1 73 ? -1.472 1.985 -17.662 1.00 94.31 73 VAL A O 1
ATOM 558 N N . TYR A 1 74 ? -0.814 0.395 -19.102 1.00 95.62 74 TYR A N 1
ATOM 559 C CA . TYR A 1 74 ? -1.813 -0.578 -18.652 1.00 95.62 74 TYR A CA 1
ATOM 560 C C . TYR A 1 74 ? -1.605 -0.995 -17.193 1.00 95.62 74 TYR A C 1
ATOM 562 O O . TYR A 1 74 ? -2.587 -1.128 -16.461 1.00 95.62 74 TYR A O 1
ATOM 570 N N . ALA A 1 75 ? -0.357 -1.137 -16.740 1.00 94.44 75 ALA A N 1
ATOM 571 C CA . ALA A 1 75 ? -0.043 -1.413 -15.342 1.00 94.44 75 ALA A CA 1
ATOM 572 C C . ALA A 1 75 ? -0.525 -0.280 -14.422 1.00 94.44 75 ALA A C 1
ATOM 574 O O . ALA A 1 75 ? -1.171 -0.551 -13.410 1.00 94.44 75 ALA A O 1
ATOM 575 N N . VAL A 1 76 ? -0.294 0.986 -14.793 1.00 93.88 76 VAL A N 1
ATOM 576 C CA . VAL A 1 76 ? -0.788 2.148 -14.034 1.00 93.88 76 VAL A CA 1
ATOM 577 C C . VAL A 1 76 ? -2.317 2.183 -14.005 1.00 93.88 76 VAL A C 1
ATOM 579 O O . VAL A 1 76 ? -2.898 2.380 -12.938 1.00 93.88 76 VAL A O 1
ATOM 582 N N . VAL A 1 77 ? -2.988 1.932 -15.135 1.00 94.88 77 VAL A N 1
ATOM 583 C CA . VAL A 1 77 ? -4.461 1.879 -15.197 1.00 94.88 77 VAL A CA 1
ATOM 584 C C . VAL A 1 77 ? -5.013 0.754 -14.316 1.00 94.88 77 VAL A C 1
ATOM 586 O O . VAL A 1 77 ? -5.958 0.975 -13.555 1.00 94.88 77 VAL A O 1
ATOM 589 N N . TYR A 1 78 ? -4.411 -0.436 -14.365 1.00 94.38 78 TYR A N 1
ATOM 590 C CA . TYR A 1 78 ? -4.799 -1.570 -13.526 1.00 94.38 78 TYR A CA 1
ATOM 591 C C . TYR A 1 78 ? -4.600 -1.270 -12.035 1.00 94.38 78 TYR A C 1
ATOM 593 O O . TYR A 1 78 ? -5.511 -1.482 -11.231 1.00 94.38 78 TYR A O 1
ATOM 601 N N . LEU A 1 79 ? -3.439 -0.731 -11.656 1.00 92.62 79 LEU A N 1
ATOM 602 C CA . LEU A 1 79 ? -3.145 -0.375 -10.269 1.00 92.62 79 LEU A CA 1
ATOM 603 C C . LEU A 1 79 ? -4.074 0.739 -9.763 1.00 92.62 79 LEU A C 1
ATOM 605 O O . LEU A 1 79 ? -4.579 0.660 -8.641 1.00 92.62 79 LEU A O 1
ATOM 609 N N . GLY A 1 80 ? -4.348 1.747 -10.591 1.00 90.50 80 GLY A N 1
ATOM 610 C CA . GLY A 1 80 ? -5.209 2.876 -10.242 1.00 90.50 80 GLY A CA 1
ATOM 611 C C . GLY A 1 80 ? -6.684 2.497 -10.105 1.00 90.50 80 GLY A C 1
ATOM 612 O O . GLY A 1 80 ? -7.325 2.864 -9.123 1.00 90.50 80 GLY A O 1
ATOM 613 N N . LEU A 1 81 ? -7.241 1.739 -11.051 1.00 90.00 81 LEU A N 1
ATOM 614 C CA . LEU A 1 81 ? -8.666 1.397 -11.038 1.00 90.00 81 LEU A CA 1
ATOM 615 C C . LEU A 1 81 ? -8.944 0.111 -10.259 1.00 90.00 81 LEU A C 1
ATOM 617 O O . LEU A 1 81 ? -9.755 0.105 -9.335 1.00 90.00 81 LEU A O 1
ATOM 621 N N . VAL A 1 82 ? -8.275 -0.985 -10.609 1.00 91.06 82 VAL A N 1
ATOM 622 C CA . VAL A 1 82 ? -8.595 -2.308 -10.059 1.00 91.06 82 VAL A CA 1
ATOM 623 C C . VAL A 1 82 ? -8.002 -2.464 -8.664 1.00 91.06 82 VAL A C 1
ATOM 625 O O . VAL A 1 82 ? -8.741 -2.711 -7.711 1.00 91.06 82 VAL A O 1
ATOM 628 N N . ALA A 1 83 ? -6.687 -2.286 -8.519 1.00 88.88 83 ALA A N 1
ATOM 629 C CA . ALA A 1 83 ? -6.028 -2.529 -7.238 1.00 88.88 83 ALA A CA 1
ATOM 630 C C . ALA A 1 83 ? -6.399 -1.469 -6.187 1.00 88.88 83 ALA A C 1
ATOM 632 O O . ALA A 1 83 ? -6.672 -1.820 -5.040 1.00 88.88 83 ALA A O 1
ATOM 633 N N . SER A 1 84 ? -6.467 -0.190 -6.575 1.00 87.31 84 SER A N 1
ATOM 634 C CA . SER A 1 84 ? -6.729 0.899 -5.626 1.00 87.31 84 SER A CA 1
ATOM 635 C C . SER A 1 84 ? -8.219 1.062 -5.316 1.00 87.31 84 SER A C 1
ATOM 637 O O . SER A 1 84 ? -8.614 0.878 -4.163 1.00 87.31 84 SER A O 1
ATOM 639 N N . VAL A 1 85 ? -9.077 1.358 -6.308 1.00 87.44 85 VAL A N 1
ATOM 640 C CA . VAL A 1 85 ? -10.525 1.543 -6.054 1.00 87.44 85 VAL A CA 1
ATOM 641 C C . VAL A 1 85 ? -11.172 0.230 -5.609 1.00 87.44 85 VAL A C 1
ATOM 643 O O . VAL A 1 85 ? -11.913 0.210 -4.626 1.00 87.44 85 VAL A O 1
ATOM 646 N N . GLY A 1 86 ? -10.856 -0.885 -6.272 1.00 88.00 86 GLY A N 1
ATOM 647 C CA . GLY A 1 86 ? -11.341 -2.201 -5.854 1.00 88.00 86 GLY A CA 1
ATOM 648 C C . GLY A 1 86 ? -10.861 -2.578 -4.451 1.00 88.00 86 GLY A C 1
ATOM 649 O O . GLY A 1 86 ? -11.669 -2.982 -3.611 1.00 88.00 86 GLY A O 1
ATOM 650 N N . GLY A 1 87 ? -9.572 -2.376 -4.161 1.00 86.94 87 GLY A N 1
ATOM 651 C CA . GLY A 1 87 ? -8.981 -2.677 -2.857 1.00 86.94 87 GLY A CA 1
ATOM 652 C C . GLY A 1 87 ? -9.597 -1.869 -1.717 1.00 86.94 87 GLY A C 1
ATOM 653 O O . GLY A 1 87 ? -9.962 -2.442 -0.688 1.00 86.94 87 GLY A O 1
ATOM 654 N N . ILE A 1 88 ? -9.786 -0.558 -1.898 1.00 81.94 88 ILE A N 1
ATOM 655 C CA . ILE A 1 88 ? -10.356 0.291 -0.846 1.00 81.94 88 ILE A CA 1
ATOM 656 C C . ILE A 1 88 ? -11.843 -0.016 -0.607 1.00 81.94 88 ILE A C 1
ATOM 658 O O . ILE A 1 88 ? -12.280 -0.082 0.542 1.00 81.94 88 ILE A O 1
ATOM 662 N N . VAL A 1 89 ? -12.617 -0.298 -1.664 1.00 84.81 89 VAL A N 1
ATOM 663 C CA . VAL A 1 89 ? -14.027 -0.707 -1.539 1.00 84.81 89 VAL A CA 1
ATOM 664 C C . VAL A 1 89 ? -14.142 -2.052 -0.818 1.00 84.81 89 VAL A C 1
ATOM 666 O O . VAL A 1 89 ? -14.969 -2.193 0.088 1.00 84.81 89 VAL A O 1
ATOM 669 N N . ALA A 1 90 ? -13.294 -3.024 -1.166 1.00 86.31 90 ALA A N 1
ATOM 670 C CA . ALA A 1 90 ? -13.238 -4.314 -0.484 1.00 86.31 90 ALA A CA 1
ATOM 671 C C . ALA A 1 90 ? -12.847 -4.156 0.993 1.00 86.31 90 ALA A C 1
ATOM 673 O O . ALA A 1 90 ? -13.489 -4.745 1.864 1.00 86.31 90 ALA A O 1
ATOM 674 N N . TYR A 1 91 ? -11.858 -3.310 1.292 1.00 82.12 91 TYR A N 1
ATOM 675 C CA . TYR A 1 91 ? -11.451 -3.001 2.662 1.00 82.12 91 TYR A CA 1
ATOM 676 C C . TYR A 1 91 ? -12.591 -2.370 3.474 1.00 82.12 91 TYR A C 1
ATOM 678 O O . TYR A 1 91 ? -12.812 -2.748 4.624 1.00 82.12 91 TYR A O 1
ATOM 686 N N . PHE A 1 92 ? -13.382 -1.470 2.882 1.00 77.31 92 PHE A N 1
ATOM 687 C CA . PHE A 1 92 ? -14.547 -0.890 3.557 1.00 77.31 92 PHE A CA 1
ATOM 688 C C . PHE A 1 92 ? -15.644 -1.911 3.815 1.00 77.31 92 PHE A C 1
ATOM 690 O O . PHE A 1 92 ? -16.211 -1.936 4.908 1.00 77.31 92 PHE A O 1
ATOM 697 N N . LYS A 1 93 ? -15.927 -2.779 2.840 1.00 81.62 93 LYS A N 1
ATOM 698 C CA . LYS A 1 93 ? -16.862 -3.886 3.046 1.00 81.62 93 LYS A CA 1
ATOM 699 C C . LYS A 1 93 ? -16.386 -4.810 4.159 1.00 81.62 93 LYS A C 1
ATOM 701 O O . LYS A 1 93 ? -17.195 -5.170 5.007 1.00 81.62 93 LYS A O 1
ATOM 706 N N . LEU A 1 94 ? -15.088 -5.107 4.218 1.00 81.50 94 LEU A N 1
ATOM 707 C CA . LEU A 1 94 ? -14.497 -5.875 5.309 1.00 81.50 94 LEU A CA 1
ATOM 708 C C . LEU A 1 94 ? -14.668 -5.160 6.658 1.00 81.50 94 LEU A C 1
ATOM 710 O O . LEU A 1 94 ? -15.104 -5.783 7.619 1.00 81.50 94 LEU A O 1
ATOM 714 N N . GLY A 1 95 ? -14.415 -3.851 6.725 1.00 73.50 95 GLY A N 1
ATOM 715 C CA . GLY A 1 95 ? -14.610 -3.050 7.937 1.00 73.50 95 GLY A CA 1
ATOM 716 C C . GLY A 1 95 ? -16.061 -2.998 8.439 1.00 73.50 95 GLY A C 1
ATOM 717 O O . GLY A 1 95 ? -16.278 -2.821 9.633 1.00 73.50 95 GLY A O 1
ATOM 718 N N . GLN A 1 96 ? -17.054 -3.194 7.564 1.00 76.81 96 GLN A N 1
ATOM 719 C CA . GLN A 1 96 ? -18.472 -3.286 7.950 1.00 76.81 96 GLN A CA 1
ATOM 720 C C . GLN A 1 96 ? -18.844 -4.647 8.557 1.00 76.81 96 GLN A C 1
ATOM 722 O O . GLN A 1 96 ? -19.803 -4.729 9.320 1.00 76.81 96 GLN A O 1
ATOM 727 N N . VAL A 1 97 ? -18.107 -5.711 8.221 1.00 79.94 97 VAL A N 1
ATOM 728 C CA . VAL A 1 97 ? -18.422 -7.096 8.626 1.00 79.94 97 VAL A CA 1
ATOM 729 C C . VAL A 1 97 ? -17.385 -7.703 9.576 1.00 79.94 97 VAL A C 1
ATOM 731 O O . VAL A 1 97 ? -17.499 -8.866 9.954 1.00 79.94 97 VAL A O 1
ATOM 734 N N . SER A 1 98 ? -16.338 -6.962 9.942 1.00 79.38 98 SER A N 1
ATOM 735 C CA . SER A 1 98 ? -15.215 -7.441 10.756 1.00 79.38 98 SER A CA 1
ATOM 736 C C . SER A 1 98 ? -14.741 -6.384 11.746 1.00 79.38 98 SER A C 1
ATOM 738 O O . SER A 1 98 ? -14.925 -5.186 11.552 1.00 79.38 98 SER A O 1
ATOM 740 N N . THR A 1 99 ? -14.092 -6.824 12.825 1.00 77.50 99 THR A N 1
ATOM 741 C CA . THR A 1 99 ? -13.506 -5.891 13.797 1.00 77.50 99 THR A CA 1
ATOM 742 C C . THR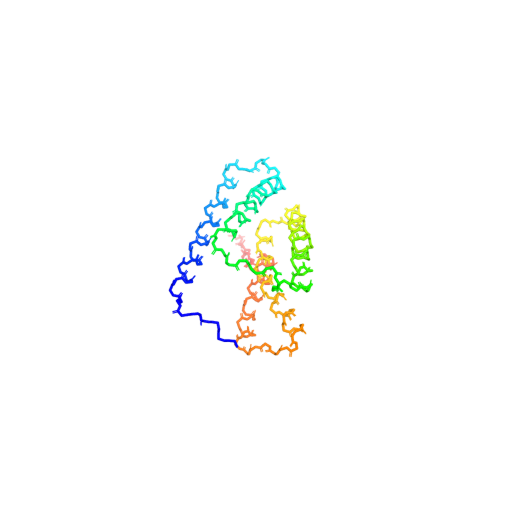 A 1 99 ? -12.247 -5.218 13.227 1.00 77.50 99 THR A C 1
ATOM 744 O O . THR A 1 99 ? -11.563 -5.820 12.393 1.00 77.50 99 THR A O 1
ATOM 747 N N . PRO A 1 100 ? -11.855 -4.020 13.707 1.00 71.50 100 PRO A N 1
ATOM 748 C CA . PRO A 1 100 ? -10.627 -3.351 13.257 1.00 71.50 100 PRO A CA 1
ATOM 749 C C . PRO A 1 100 ? -9.365 -4.220 13.386 1.00 71.50 100 PRO A C 1
ATOM 751 O O . PRO A 1 100 ? -8.490 -4.182 12.527 1.00 71.50 100 PRO A O 1
ATOM 754 N N . PHE A 1 101 ? -9.296 -5.063 14.422 1.00 75.88 101 PHE A N 1
ATOM 755 C CA . PHE A 1 101 ? -8.210 -6.031 14.604 1.00 75.88 101 PHE A CA 1
ATOM 756 C C . PHE A 1 101 ? -8.210 -7.135 13.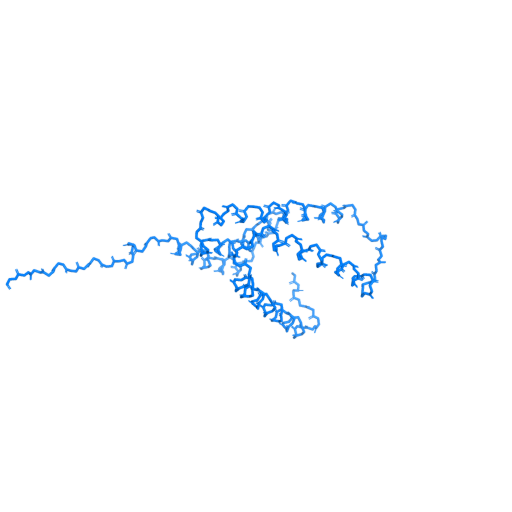535 1.00 75.88 101 PHE A C 1
ATOM 758 O O . PHE A 1 101 ? -7.163 -7.563 13.066 1.00 75.88 101 PHE A O 1
ATOM 765 N N . GLN A 1 102 ? -9.381 -7.612 13.115 1.00 75.44 102 GLN A N 1
ATOM 766 C CA . GLN A 1 102 ? -9.461 -8.600 12.039 1.00 75.44 102 GLN A CA 1
ATOM 767 C C . GLN A 1 102 ? -9.124 -7.993 10.676 1.00 75.44 102 GLN A C 1
ATOM 769 O O . GLN A 1 102 ? -8.509 -8.671 9.856 1.00 75.44 102 GLN A O 1
ATOM 774 N N . ALA A 1 103 ? -9.490 -6.730 10.452 1.00 75.44 103 ALA A N 1
ATOM 775 C CA . ALA A 1 103 ? -9.091 -5.994 9.260 1.00 75.44 103 ALA A CA 1
ATOM 776 C C . ALA A 1 103 ? -7.567 -5.776 9.214 1.00 75.44 103 ALA A C 1
ATOM 778 O O . ALA A 1 103 ? -6.972 -5.908 8.147 1.00 75.44 103 ALA A O 1
ATOM 779 N N . SER A 1 104 ? -6.909 -5.532 10.357 1.00 77.06 104 SER A N 1
ATOM 780 C CA . SER A 1 104 ? -5.455 -5.326 10.388 1.00 77.06 104 SER A CA 1
ATOM 781 C C . SER A 1 104 ? -4.643 -6.584 10.060 1.00 77.06 104 SER A C 1
ATOM 783 O O . SER A 1 104 ? -3.564 -6.477 9.481 1.00 77.06 104 SER A O 1
ATOM 785 N N . ILE A 1 105 ? -5.181 -7.780 10.330 1.00 83.31 105 ILE A N 1
ATOM 786 C CA . ILE A 1 105 ? -4.578 -9.055 9.900 1.00 83.31 105 ILE A CA 1
ATOM 787 C C . ILE A 1 105 ? -4.429 -9.115 8.371 1.00 83.31 105 ILE A C 1
ATOM 789 O O . ILE A 1 105 ? -3.481 -9.718 7.872 1.00 83.31 105 ILE A O 1
ATOM 793 N N . CYS A 1 106 ? -5.313 -8.453 7.619 1.00 80.94 106 CYS A N 1
ATOM 794 C CA . CYS A 1 106 ? -5.225 -8.384 6.162 1.00 80.94 106 CYS A CA 1
ATOM 795 C C . CYS A 1 106 ? -3.883 -7.779 5.708 1.00 80.94 106 CYS A C 1
ATOM 797 O O . CYS A 1 106 ? -3.228 -8.328 4.825 1.00 80.94 106 CYS A O 1
ATOM 799 N N . PHE A 1 107 ? -3.399 -6.738 6.400 1.00 80.81 107 PHE A N 1
ATOM 800 C CA . PHE A 1 107 ? -2.098 -6.119 6.119 1.00 80.81 107 PHE A CA 1
ATOM 801 C C . PHE A 1 107 ? -0.901 -7.031 6.420 1.00 80.81 107 PHE A C 1
ATOM 803 O O . PHE A 1 107 ? 0.166 -6.827 5.850 1.00 80.81 107 PHE A O 1
ATOM 810 N N . LEU A 1 108 ? -1.061 -8.049 7.273 1.00 83.56 108 LEU A N 1
ATOM 811 C CA . LEU A 1 108 ? -0.031 -9.069 7.511 1.00 83.56 108 LEU A CA 1
ATOM 812 C C . LEU A 1 108 ? -0.072 -10.192 6.465 1.00 83.56 108 LEU A C 1
ATOM 814 O O . LEU A 1 108 ? 0.958 -10.788 6.162 1.00 83.56 108 LEU A O 1
ATOM 818 N N . ILE A 1 109 ? -1.248 -10.478 5.902 1.00 85.75 109 ILE A N 1
ATOM 819 C CA . ILE A 1 109 ? -1.432 -11.502 4.864 1.00 85.75 109 ILE A CA 1
ATOM 820 C C . ILE A 1 109 ? -1.040 -10.966 3.479 1.00 85.75 109 ILE A C 1
ATOM 822 O O . ILE A 1 109 ? -0.502 -11.719 2.670 1.00 85.75 109 ILE A O 1
ATOM 826 N N . PHE A 1 110 ? -1.257 -9.677 3.195 1.00 87.00 110 PHE A N 1
ATOM 827 C CA . PHE A 1 110 ? -0.961 -9.082 1.886 1.00 87.00 110 PHE A CA 1
ATOM 828 C C . PHE A 1 110 ? 0.478 -9.306 1.399 1.00 87.00 110 PHE A C 1
ATOM 830 O O . PHE A 1 110 ? 0.621 -9.776 0.270 1.00 87.00 110 PHE A O 1
ATOM 837 N N . PRO A 1 111 ? 1.538 -9.069 2.199 1.00 86.44 111 PRO A N 1
ATOM 838 C CA . PRO A 1 111 ? 2.906 -9.337 1.758 1.00 86.44 111 PRO A CA 1
ATOM 839 C C . PRO A 1 111 ? 3.142 -10.811 1.426 1.00 86.44 111 PRO A C 1
ATOM 841 O O . PRO A 1 111 ? 3.913 -11.120 0.524 1.00 86.44 111 PRO A O 1
ATOM 844 N N . LEU A 1 112 ? 2.459 -11.725 2.124 1.00 88.12 112 LEU A N 1
ATOM 845 C CA . LEU A 1 112 ? 2.579 -13.159 1.883 1.00 88.12 112 LEU A CA 1
ATOM 846 C C . LEU A 1 112 ? 1.934 -13.571 0.564 1.00 88.12 112 LEU A C 1
ATOM 848 O O . LEU A 1 112 ? 2.551 -14.285 -0.222 1.00 88.12 112 LEU A O 1
ATOM 852 N N . VAL A 1 113 ? 0.715 -13.096 0.307 1.00 89.50 113 VAL A N 1
ATOM 853 C CA . VAL A 1 113 ? 0.019 -13.353 -0.959 1.00 89.50 113 VAL A CA 1
ATOM 854 C C . VAL A 1 113 ? 0.785 -12.725 -2.121 1.00 89.50 113 VAL A C 1
ATOM 856 O O . VAL A 1 113 ? 0.986 -13.387 -3.133 1.00 89.50 113 VAL A O 1
ATOM 859 N N . ALA A 1 114 ? 1.271 -11.491 -1.962 1.00 89.25 114 ALA A N 1
ATOM 860 C CA . ALA A 1 114 ? 2.081 -10.819 -2.972 1.00 89.25 114 ALA A CA 1
ATOM 861 C C . ALA A 1 114 ? 3.369 -11.595 -3.281 1.00 89.25 114 ALA A C 1
ATOM 863 O O . ALA A 1 114 ? 3.695 -11.786 -4.448 1.00 89.2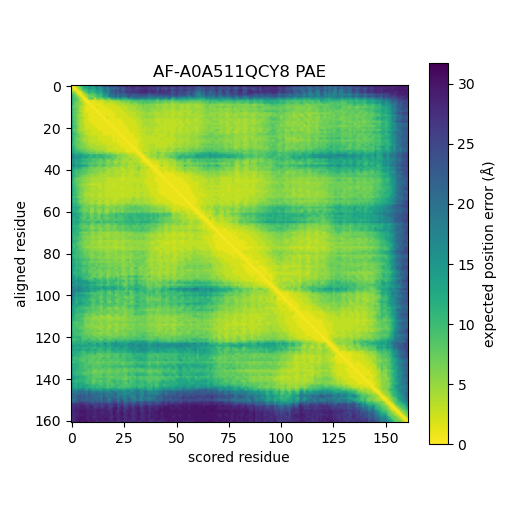5 114 ALA A O 1
ATOM 864 N N . LEU A 1 115 ? 4.069 -12.089 -2.254 1.00 88.38 115 LEU A N 1
ATOM 865 C CA . LEU A 1 115 ? 5.290 -12.875 -2.425 1.00 88.38 115 LEU A CA 1
ATOM 866 C C . LEU A 1 115 ? 5.024 -14.205 -3.148 1.00 88.38 115 LEU A C 1
ATOM 868 O O . LEU A 1 115 ? 5.771 -14.559 -4.057 1.00 88.38 115 LEU A O 1
ATOM 872 N N . LEU A 1 116 ? 3.955 -14.920 -2.781 1.00 89.38 116 LEU A N 1
ATOM 873 C CA . LEU A 1 116 ? 3.566 -16.175 -3.434 1.00 89.38 116 LEU A CA 1
ATOM 874 C C . LEU A 1 116 ? 3.145 -15.961 -4.889 1.00 89.38 116 LEU A C 1
ATOM 876 O O . LEU A 1 116 ? 3.578 -16.706 -5.762 1.00 89.38 116 LEU A O 1
ATOM 880 N N . LEU A 1 117 ? 2.326 -14.940 -5.156 1.00 91.19 117 LEU A N 1
ATOM 881 C CA . LEU A 1 117 ? 1.922 -14.588 -6.516 1.00 91.19 117 LEU A CA 1
ATOM 882 C C . LEU A 1 117 ? 3.123 -14.158 -7.355 1.00 91.19 117 LEU A C 1
ATOM 884 O O . LEU A 1 117 ? 3.221 -14.561 -8.503 1.00 91.19 117 LEU A O 1
ATOM 888 N N . CYS A 1 118 ? 4.049 -13.385 -6.786 1.00 89.06 118 CYS A N 1
ATOM 889 C CA . CYS A 1 118 ? 5.275 -12.980 -7.466 1.00 89.06 118 CYS A CA 1
ATOM 890 C C . CYS A 1 118 ? 6.129 -14.198 -7.846 1.00 89.06 118 CYS A C 1
ATOM 892 O O . CYS A 1 118 ? 6.535 -14.314 -8.997 1.00 89.06 118 CYS A O 1
ATOM 894 N N . ALA A 1 119 ? 6.339 -15.136 -6.919 1.00 90.00 119 ALA A N 1
ATOM 895 C CA . ALA A 1 119 ? 7.058 -16.379 -7.197 1.00 90.00 119 ALA A CA 1
ATOM 896 C C . ALA A 1 119 ? 6.363 -17.220 -8.280 1.00 90.00 119 ALA A C 1
ATOM 898 O O . ALA A 1 119 ? 7.019 -17.718 -9.187 1.00 90.00 119 ALA A O 1
ATOM 899 N N . TYR A 1 120 ? 5.032 -17.322 -8.218 1.00 92.00 120 TYR A N 1
ATOM 900 C CA . TYR A 1 120 ? 4.235 -18.056 -9.201 1.00 92.00 120 TYR A CA 1
ATOM 901 C C . TYR A 1 120 ? 4.269 -17.417 -10.596 1.00 92.00 120 TYR A C 1
ATOM 903 O O . TYR A 1 120 ? 4.414 -18.121 -11.584 1.00 92.00 120 TYR A O 1
ATOM 911 N N . VAL A 1 121 ? 4.140 -16.091 -10.688 1.00 92.56 121 VAL A N 1
ATOM 912 C CA . VAL A 1 121 ? 4.120 -15.365 -11.970 1.00 92.56 121 VAL A CA 1
ATOM 913 C C . VAL A 1 121 ? 5.503 -15.321 -12.624 1.00 92.56 121 VAL A C 1
ATOM 915 O O . VAL A 1 121 ? 5.581 -15.317 -13.847 1.00 92.56 121 VAL A O 1
ATOM 918 N N . ASN A 1 122 ? 6.579 -15.282 -11.833 1.00 90.19 122 ASN A N 1
ATOM 919 C CA . ASN A 1 122 ? 7.951 -15.224 -12.348 1.00 90.19 122 ASN A CA 1
ATOM 920 C C . ASN A 1 122 ? 8.623 -16.605 -12.472 1.00 90.19 122 ASN A C 1
ATOM 922 O O . ASN A 1 122 ? 9.805 -16.659 -12.801 1.00 90.19 122 ASN A O 1
ATOM 926 N N . ASP A 1 123 ? 7.911 -17.702 -12.180 1.00 87.31 123 ASP A N 1
ATOM 927 C CA . ASP A 1 123 ? 8.467 -19.064 -12.117 1.00 87.31 123 ASP A CA 1
ATOM 928 C C . ASP A 1 123 ? 9.726 -19.169 -11.221 1.00 87.31 123 ASP A C 1
ATOM 930 O O . ASP A 1 123 ? 10.643 -19.960 -11.460 1.00 87.31 123 ASP A O 1
ATOM 934 N N . GLU A 1 124 ? 9.779 -18.365 -10.153 1.00 87.56 124 GLU A N 1
ATOM 935 C CA . GLU A 1 124 ? 10.904 -18.321 -9.218 1.00 87.56 124 GLU A CA 1
ATOM 936 C C . GLU A 1 124 ? 10.633 -19.158 -7.963 1.00 87.56 124 GLU A C 1
ATOM 938 O O . GLU A 1 124 ? 9.550 -19.141 -7.374 1.00 87.56 124 GLU A O 1
ATOM 943 N N . VAL A 1 125 ? 11.664 -19.859 -7.483 1.00 85.44 125 VAL A N 1
ATOM 944 C CA . VAL A 1 125 ? 11.602 -20.561 -6.197 1.00 85.44 125 VAL A CA 1
ATOM 945 C C . VAL A 1 125 ? 11.865 -19.597 -5.043 1.00 85.44 125 VAL A C 1
ATOM 947 O O . VAL A 1 125 ? 12.863 -18.874 -5.015 1.00 85.44 125 VAL A O 1
ATOM 950 N N . LEU A 1 126 ? 10.985 -19.613 -4.041 1.00 84.38 126 LEU A N 1
ATOM 951 C CA . LEU A 1 126 ? 11.202 -18.853 -2.815 1.00 84.38 126 LEU A CA 1
ATOM 952 C C . LEU A 1 126 ? 12.414 -19.397 -2.053 1.00 84.38 126 LEU A C 1
ATOM 954 O O . LEU A 1 126 ? 12.568 -20.604 -1.872 1.00 84.38 126 LEU A O 1
ATOM 958 N N . SER A 1 127 ? 13.252 -18.486 -1.555 1.00 87.62 127 SER A N 1
ATOM 959 C CA . SER A 1 127 ? 14.399 -18.842 -0.717 1.00 87.62 127 SER A CA 1
ATOM 960 C C . SER A 1 127 ? 13.957 -19.613 0.528 1.00 87.62 127 SER A C 1
ATOM 962 O O . SER A 1 127 ? 12.986 -19.243 1.194 1.00 87.62 127 SER A O 1
ATOM 964 N N . THR A 1 128 ? 14.730 -20.632 0.912 1.00 87.12 128 THR A N 1
ATOM 965 C CA . THR A 1 128 ? 14.509 -21.419 2.135 1.00 87.12 128 THR A CA 1
ATOM 966 C C . THR A 1 128 ? 14.404 -20.534 3.380 1.00 87.12 128 THR A C 1
ATOM 968 O O . THR A 1 128 ? 13.596 -20.807 4.264 1.00 87.12 128 THR A O 1
ATOM 971 N N . GLN A 1 129 ? 15.172 -19.439 3.440 1.00 88.38 129 GLN A N 1
ATOM 972 C CA . GLN A 1 129 ? 15.101 -18.472 4.542 1.00 88.38 129 GLN A CA 1
ATOM 973 C C . GLN A 1 129 ? 13.751 -17.747 4.576 1.00 88.38 129 GLN A C 1
ATOM 975 O O . GLN A 1 129 ? 13.152 -17.617 5.641 1.00 88.38 129 GLN A O 1
ATOM 980 N N . SER A 1 130 ? 13.248 -17.316 3.416 1.00 84.88 130 SER A N 1
ATOM 981 C CA . SER A 1 130 ? 11.938 -16.672 3.299 1.00 84.88 130 SER A CA 1
ATOM 982 C C . SER A 1 130 ? 10.827 -17.616 3.745 1.00 84.88 130 SER A C 1
ATOM 984 O O . SER A 1 130 ? 9.989 -17.209 4.543 1.00 84.88 130 SER A O 1
ATOM 986 N N . ILE A 1 131 ? 10.866 -18.884 3.315 1.00 87.12 131 ILE A N 1
ATOM 987 C CA . ILE A 1 131 ? 9.902 -19.919 3.727 1.00 87.12 131 ILE A CA 1
ATOM 988 C C . ILE A 1 131 ? 9.944 -20.120 5.247 1.00 87.12 131 ILE A C 1
ATOM 990 O O . ILE A 1 131 ? 8.900 -20.127 5.900 1.00 87.12 131 ILE A O 1
ATOM 994 N N . LEU A 1 132 ? 11.144 -20.226 5.825 1.00 90.88 132 LEU A N 1
ATOM 995 C CA . LEU A 1 132 ? 11.320 -20.443 7.261 1.00 90.88 132 LEU A CA 1
ATOM 996 C C . LEU A 1 132 ? 10.795 -19.271 8.098 1.00 90.88 132 LEU A C 1
ATOM 998 O O . LEU A 1 132 ? 10.238 -19.508 9.164 1.00 90.88 132 LEU A O 1
ATOM 1002 N N . LEU A 1 133 ? 10.912 -18.030 7.613 1.00 88.88 133 LEU A N 1
ATOM 1003 C CA . LEU A 1 133 ? 10.328 -16.843 8.254 1.00 88.88 133 LEU A CA 1
ATOM 1004 C C . LEU A 1 133 ? 8.813 -16.720 8.018 1.00 88.88 133 LEU A C 1
ATOM 1006 O O . LEU A 1 133 ? 8.096 -16.175 8.858 1.00 88.88 133 LEU A O 1
ATOM 1010 N N . MET A 1 134 ? 8.308 -17.260 6.910 1.00 86.81 134 MET A N 1
ATOM 1011 C CA . MET A 1 134 ? 6.882 -17.273 6.578 1.00 86.81 134 MET A CA 1
ATOM 1012 C C . MET A 1 134 ? 6.074 -18.159 7.532 1.00 86.81 134 MET A C 1
ATOM 1014 O O . MET A 1 134 ? 4.965 -17.795 7.925 1.00 86.81 134 MET A O 1
ATOM 1018 N N . LEU A 1 135 ? 6.635 -19.305 7.935 1.00 87.81 135 LEU A N 1
ATOM 1019 C CA . LEU A 1 135 ? 5.996 -20.269 8.835 1.00 87.81 135 LEU A CA 1
ATOM 1020 C C . LEU A 1 135 ? 5.577 -19.671 10.195 1.00 87.81 135 LEU A C 1
ATOM 1022 O O . LEU A 1 135 ? 4.392 -19.759 10.524 1.00 87.81 135 LEU A O 1
ATOM 1026 N N . PRO A 1 136 ? 6.465 -19.036 10.990 1.00 89.38 136 PRO A N 1
ATOM 1027 C CA . PRO A 1 136 ? 6.081 -18.429 12.261 1.00 89.38 136 PRO A CA 1
ATOM 1028 C C . PRO A 1 136 ? 5.138 -17.235 12.076 1.00 89.38 136 PRO A C 1
ATOM 1030 O O . PRO A 1 136 ? 4.268 -17.030 12.921 1.00 89.38 136 PRO A O 1
ATOM 1033 N N . LEU A 1 137 ? 5.243 -16.482 10.972 1.00 86.69 137 LEU A N 1
ATOM 1034 C CA . LEU A 1 137 ? 4.300 -15.401 10.670 1.00 86.69 137 LEU A CA 1
ATOM 1035 C C . LEU A 1 137 ? 2.886 -15.951 10.425 1.00 86.69 137 LEU A C 1
ATOM 1037 O O . LEU A 1 137 ? 1.928 -15.489 11.046 1.00 86.69 137 LEU A O 1
ATOM 1041 N N . MET A 1 138 ? 2.755 -16.970 9.570 1.00 85.81 138 MET A N 1
ATOM 1042 C CA . MET A 1 138 ? 1.480 -17.644 9.300 1.00 85.81 138 MET A CA 1
ATOM 1043 C C . MET A 1 138 ? 0.902 -18.278 10.563 1.00 85.81 138 MET A C 1
ATOM 1045 O O . MET A 1 138 ? -0.289 -18.128 10.841 1.00 85.81 138 MET A O 1
ATOM 1049 N N . PHE A 1 139 ? 1.750 -18.931 11.359 1.00 88.44 139 PHE A N 1
ATOM 1050 C CA . PHE A 1 139 ? 1.356 -19.498 12.642 1.00 88.44 139 PHE A CA 1
ATOM 1051 C C . PHE A 1 139 ? 0.839 -18.421 13.604 1.00 88.44 139 PHE A C 1
ATOM 1053 O O . PHE A 1 139 ? -0.226 -18.593 14.191 1.00 88.44 139 PHE A O 1
ATOM 1060 N N . GLY A 1 140 ? 1.534 -17.285 13.720 1.00 87.44 140 GLY A N 1
ATOM 1061 C CA . GLY A 1 140 ? 1.098 -16.150 14.534 1.00 87.44 140 GLY A CA 1
ATOM 1062 C C . GLY A 1 140 ? -0.259 -15.600 14.090 1.00 87.44 140 GLY A C 1
ATOM 1063 O O . GLY A 1 140 ? -1.144 -15.400 14.920 1.00 87.44 140 GLY A O 1
ATOM 1064 N N . ILE A 1 141 ? -0.468 -15.437 12.782 1.00 85.12 141 ILE A N 1
ATOM 1065 C CA . ILE A 1 141 ? -1.754 -14.997 12.222 1.00 85.12 141 ILE A CA 1
ATOM 1066 C C . ILE A 1 141 ? -2.872 -15.992 12.565 1.00 85.12 141 ILE A C 1
ATOM 1068 O O . ILE A 1 141 ? -3.923 -15.580 13.061 1.00 85.12 141 ILE A O 1
ATOM 1072 N N . LEU A 1 142 ? -2.654 -17.295 12.369 1.00 84.81 142 LEU A N 1
ATOM 1073 C CA . LEU A 1 142 ? -3.629 -18.333 12.729 1.00 84.81 142 LEU A CA 1
ATOM 1074 C C . LEU A 1 142 ? -3.934 -18.320 14.231 1.00 84.81 142 LEU A C 1
ATOM 1076 O O . LEU A 1 142 ? -5.101 -18.384 14.623 1.00 84.81 142 LEU A O 1
ATOM 1080 N N . LEU A 1 143 ? -2.907 -18.132 15.064 1.00 84.75 143 LEU A N 1
ATOM 1081 C CA . LEU A 1 143 ? -3.052 -18.062 16.512 1.00 84.75 143 LEU A CA 1
ATOM 1082 C C . LEU A 1 143 ? -3.994 -16.924 16.934 1.00 84.75 143 LEU A C 1
ATOM 1084 O O . LEU A 1 143 ? -4.829 -17.123 17.817 1.00 84.75 143 LEU A O 1
ATOM 1088 N N . THR A 1 144 ? -3.936 -15.765 16.267 1.00 81.19 144 THR A N 1
ATOM 1089 C CA . THR A 1 144 ? -4.837 -14.630 16.560 1.00 81.19 144 THR A CA 1
ATOM 1090 C C . THR A 1 144 ? -6.311 -14.898 16.238 1.00 81.19 144 THR A C 1
ATOM 1092 O O . THR A 1 144 ? -7.186 -14.201 16.754 1.00 81.19 144 THR A O 1
ATOM 1095 N N . LYS A 1 145 ? -6.608 -15.908 15.411 1.00 76.69 145 LYS A N 1
ATOM 1096 C CA . LYS A 1 145 ? -7.976 -16.337 15.082 1.00 76.69 145 LYS A CA 1
ATOM 1097 C C . LYS A 1 145 ? -8.490 -17.448 16.003 1.00 76.69 145 LYS A C 1
ATOM 1099 O O . LYS A 1 145 ? -9.689 -17.719 15.995 1.00 76.69 145 LYS A O 1
ATOM 1104 N N . THR A 1 146 ? -7.627 -18.068 16.809 1.00 78.75 146 THR A N 1
ATOM 1105 C CA . THR A 1 146 ? -8.016 -19.144 17.735 1.00 78.75 146 THR A CA 1
ATOM 1106 C C . THR A 1 146 ? -8.935 -18.605 18.839 1.00 78.75 146 THR A C 1
ATOM 1108 O O . THR A 1 146 ? -8.602 -17.603 19.479 1.00 78.75 146 THR A O 1
ATOM 1111 N N . PRO A 1 147 ? -10.090 -19.241 19.110 1.00 74.06 147 PRO A N 1
ATOM 1112 C CA . PRO A 1 147 ? -10.999 -18.765 20.142 1.00 74.06 147 PRO A CA 1
ATOM 1113 C C . PRO A 1 147 ? -10.354 -18.858 21.530 1.00 74.06 147 PRO A C 1
ATOM 1115 O O . PRO A 1 147 ? -9.694 -19.840 21.872 1.00 74.06 147 PRO A O 1
ATOM 1118 N N . LYS A 1 148 ? -10.586 -17.834 22.365 1.00 67.38 148 LYS A N 1
ATOM 1119 C CA . LYS A 1 148 ? -10.028 -17.737 23.730 1.00 67.38 148 LYS A CA 1
ATOM 1120 C C . LYS A 1 148 ? -10.394 -18.931 24.620 1.00 67.38 148 LYS A C 1
ATOM 1122 O O . LYS A 1 148 ? -9.690 -19.197 25.587 1.00 67.38 148 LYS A O 1
ATOM 1127 N N . THR A 1 149 ? -11.455 -19.663 24.281 1.00 63.69 149 THR A N 1
ATOM 1128 C CA . THR A 1 149 ? -11.882 -20.900 24.950 1.00 63.69 149 THR A CA 1
ATOM 1129 C C . THR A 1 149 ? -10.822 -22.001 24.914 1.00 63.69 149 THR A C 1
ATOM 1131 O O . THR A 1 149 ? -10.755 -22.788 25.850 1.00 63.69 149 THR A O 1
ATOM 1134 N N . VAL A 1 150 ? -9.947 -22.025 23.902 1.00 69.44 150 VAL A N 1
ATOM 1135 C CA . VAL A 1 150 ? -8.813 -22.968 23.824 1.00 69.4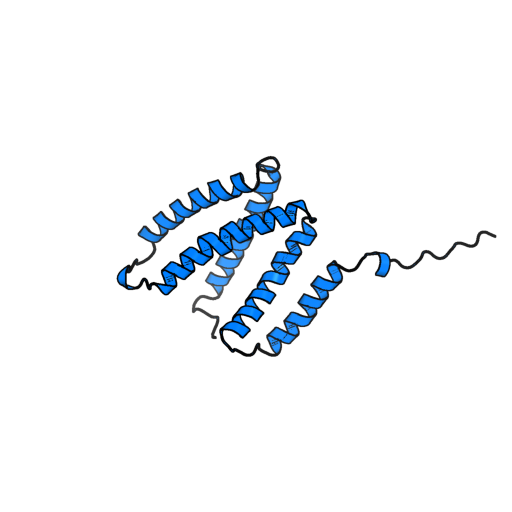4 150 VAL A CA 1
ATOM 1136 C C . VAL A 1 150 ? -7.751 -22.662 24.887 1.00 69.44 150 VAL A C 1
ATOM 1138 O O . VAL A 1 150 ? -7.091 -23.567 25.387 1.00 69.44 150 VAL A O 1
ATOM 1141 N N . PHE A 1 151 ? -7.618 -21.392 25.276 1.00 68.50 151 PHE A N 1
ATOM 1142 C CA . PHE A 1 151 ? -6.653 -20.936 26.280 1.00 68.50 151 PHE A CA 1
ATOM 1143 C C . PHE A 1 151 ? -7.257 -20.780 27.686 1.00 68.50 151 PHE A C 1
ATOM 1145 O O . PHE A 1 151 ? -6.523 -20.550 28.649 1.00 68.50 151 PHE A O 1
ATOM 1152 N N . GLN A 1 152 ? -8.576 -20.932 27.843 1.00 65.38 152 GLN A N 1
ATOM 1153 C CA . GLN A 1 152 ? -9.230 -20.910 29.150 1.00 65.38 152 GLN A CA 1
ATOM 1154 C C . GLN A 1 152 ? -9.045 -22.256 29.860 1.00 65.38 152 GLN A C 1
ATOM 1156 O O . GLN A 1 152 ? -9.703 -23.249 29.551 1.00 65.38 152 GLN A O 1
ATOM 1161 N N . ARG A 1 153 ? -8.169 -22.285 30.872 1.00 63.09 153 ARG A N 1
ATOM 1162 C CA . ARG A 1 153 ? -8.157 -23.376 31.856 1.00 63.09 153 ARG A CA 1
ATOM 1163 C C . ARG A 1 153 ? -9.479 -23.334 32.622 1.00 63.09 153 ARG A C 1
ATOM 1165 O O . ARG A 1 153 ? -9.792 -22.316 33.235 1.00 63.09 153 ARG A O 1
ATOM 1172 N N . ARG A 1 154 ? -10.250 -24.428 32.577 1.00 62.16 154 ARG A N 1
ATOM 1173 C CA . ARG A 1 154 ? -11.477 -24.589 33.374 1.00 62.16 154 ARG A CA 1
ATOM 1174 C C . ARG A 1 154 ? -11.177 -24.219 34.838 1.00 62.16 154 ARG A C 1
ATOM 1176 O O . ARG A 1 154 ? -10.220 -24.775 35.384 1.00 62.16 154 ARG A O 1
ATOM 1183 N N . PRO A 1 155 ? -11.938 -23.315 35.481 1.00 57.16 155 PRO A N 1
ATOM 1184 C CA . PRO A 1 155 ? -11.797 -23.107 36.915 1.00 57.16 155 PRO A CA 1
ATOM 1185 C C . PRO A 1 155 ? -12.094 -24.432 37.627 1.00 57.16 155 PRO A C 1
ATOM 1187 O O . PRO A 1 155 ? -13.070 -25.111 37.303 1.00 57.16 155 PRO A O 1
ATOM 1190 N N . LYS A 1 156 ? -11.214 -24.835 38.553 1.00 54.03 156 LYS A N 1
ATOM 1191 C CA . LYS A 1 156 ? -11.472 -25.981 39.431 1.00 54.03 156 LYS A CA 1
ATOM 1192 C C . LYS A 1 156 ? -12.770 -25.692 40.184 1.00 54.03 156 LYS A C 1
ATOM 1194 O O . LYS A 1 156 ? -12.877 -24.639 40.808 1.00 54.03 156 LYS A O 1
ATOM 1199 N N . ALA A 1 157 ? -13.736 -26.604 40.102 1.00 55.66 157 ALA A N 1
ATOM 1200 C CA . ALA A 1 157 ? -14.909 -26.570 40.959 1.00 55.66 157 ALA A CA 1
ATOM 1201 C C . ALA A 1 157 ? -14.421 -26.549 42.413 1.00 55.66 157 ALA A C 1
ATOM 1203 O O . ALA A 1 157 ? -13.728 -27.469 42.848 1.00 55.66 157 ALA A O 1
ATOM 1204 N N . VAL A 1 158 ? -14.706 -25.460 43.123 1.00 57.66 158 VAL A N 1
ATOM 1205 C CA . VAL A 1 158 ? -14.525 -25.395 44.570 1.00 57.66 158 VAL A C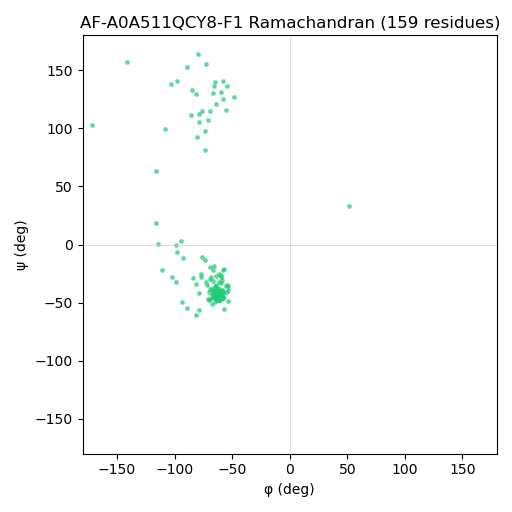A 1
ATOM 1206 C C . VAL A 1 158 ? -15.610 -26.294 45.148 1.00 57.66 158 VAL A C 1
ATOM 1208 O O . VAL A 1 158 ? -16.792 -25.972 45.054 1.00 57.66 158 VAL A O 1
ATOM 1211 N N . ILE A 1 159 ? -15.206 -27.461 45.644 1.00 57.09 159 ILE A N 1
ATOM 1212 C CA . ILE A 1 159 ? -16.057 -28.324 46.461 1.00 57.09 159 ILE A CA 1
ATOM 1213 C C . ILE A 1 159 ? -16.237 -27.567 47.778 1.00 57.09 159 ILE A C 1
ATOM 1215 O O . ILE A 1 159 ? -15.251 -27.267 48.449 1.00 57.09 159 ILE A O 1
ATOM 1219 N N . ALA A 1 160 ? -17.470 -27.155 48.058 1.00 53.59 160 ALA A N 1
ATOM 1220 C CA . ALA A 1 160 ? -17.854 -26.618 49.350 1.00 53.59 160 ALA A CA 1
ATOM 1221 C C . ALA A 1 160 ? -18.217 -27.806 50.244 1.00 53.59 160 ALA A C 1
ATOM 1223 O O . ALA A 1 160 ? -19.217 -28.466 49.967 1.00 53.59 160 ALA A O 1
ATOM 1224 N N . ASP A 1 161 ? -17.392 -28.049 51.260 1.00 51.97 161 ASP A N 1
ATOM 1225 C CA . ASP A 1 161 ? -17.715 -28.853 52.441 1.00 51.97 161 ASP A CA 1
ATOM 1226 C C . ASP A 1 161 ? -17.658 -27.936 53.672 1.00 51.97 161 ASP A C 1
ATOM 1228 O O . ASP A 1 161 ? -16.712 -27.110 53.744 1.00 51.97 161 ASP A O 1
#

Solvent-accessible surface area (backbone atoms only — not comparable to full-atom values): 9689 Å² total; per-residue (Å²): 132,86,90,71,66,99,54,58,67,58,54,50,51,51,51,52,49,51,52,52,54,51,53,55,48,52,54,47,44,62,72,75,40,71,88,51,57,71,64,57,73,45,51,54,54,50,50,53,48,49,54,51,50,54,53,45,44,72,74,75,48,90,83,60,75,88,73,64,46,72,67,58,53,52,49,52,51,43,45,56,51,52,54,44,52,48,44,53,53,50,50,51,54,44,56,74,77,41,53,75,71,62,52,52,50,49,70,66,46,47,63,54,53,50,52,52,50,50,27,64,76,68,78,44,82,78,51,70,68,58,54,62,58,45,50,59,51,53,50,52,57,54,55,74,69,54,63,68,72,81,73,54,75,77,78,78,80,79,80,86,129

Secondary structure (DSSP, 8-state):
-----S-HHHHHHHHHHHHHHHHHHHHHHHHH-TTS-HHHHHHHHHHHHHHHHHHHHHHHS---GGG--HHHHHHHHIIIIIIIIIHHHHHHHHHHHS-HHHHHHHHHHHHHHHHHHHHHHTTPPPPHHHHHHHHHHHHHHHHHHS-GGGT-PPPP-----

Mean predicted aligned error: 9.31 Å

Sequence (161 aa):
MKLGGENYLLGTLSLGLAVLMHSVMYVFVQKFCKDVPVLTYNAIPCFIASLLLFALSGFLEPIDIASFTSESVYAVVYLGLVASVGGIVAYFKLGQVSTPFQASICFLIFPLVALLLCAYVNDEVLSTQSILLMLPLMFGILLTKTPKTVFQRRPKAVIAD

Foldseek 3Di:
DPPDDPCPVVVVVVVVVVVVVVVVVVVCCVVPVVPPDPCVVCVVVVVVVVVVVVVVCVVPPDDDVVPDDPVNVVVCVCCVPPVPVVVVVVLVVCVVVDPPVLSVLVVLCVVVVVVVVVCVVVVHDDDPVRVVVVVVSVVVSVVVVDDCVVVDDPPPPDDDD

Radius of gyration: 22.28 Å; Cα contacts (8 Å, |Δi|>4): 28; chains: 1; bounding box: 43×49×78 Å